Protein AF-A0A9D6DG42-F1 (afdb_monomer_lite)

Sequence (39 aa):
MLTVEEALAAILSRVAPLEAERVETLAALGRVLAEPIVS

Foldseek 3Di:
DDDPVRVVCVVVVPDDDDDDDDDDPVVCPPPDDPDDDDD

pLDDT: mean 96.58, std 2.74, range [84.06, 98.31]

Secondary structure (DSSP, 8-state):
---HHHHHHHHHTT-PPPPP----GGGGTTPPPSS----

Structure (mmCIF, N/CA/C/O backbone):
data_AF-A0A9D6DG42-F1
#
_entry.id   AF-A0A9D6DG42-F1
#
loop_
_atom_site.group_PDB
_atom_site.id
_atom_site.type_symbol
_atom_site.label_atom_id
_atom_site.label_alt_id
_atom_site.label_comp_id
_atom_site.label_asym_id
_atom_site.label_entity_id
_atom_site.label_seq_id
_atom_site.pdbx_PDB_ins_code
_atom_site.Cartn_x
_atom_site.Cartn_y
_atom_site.Cartn_z
_atom_site.occupancy
_atom_site.B_iso_or_equiv
_atom_site.auth_seq_id
_atom_site.auth_comp_id
_atom_site.auth_asym_id
_atom_site.auth_atom_id
_atom_site.pdbx_PDB_model_num
ATOM 1 N N . MET A 1 1 ? -16.807 9.063 22.882 1.00 84.06 1 MET A N 1
ATOM 2 C CA . MET A 1 1 ? -15.601 9.522 22.161 1.00 84.06 1 MET A CA 1
ATOM 3 C C . MET A 1 1 ? -15.010 8.318 21.465 1.00 84.06 1 MET A C 1
ATOM 5 O O . MET A 1 1 ? -15.022 7.268 22.090 1.00 84.06 1 MET A O 1
ATOM 9 N N . LEU A 1 2 ? -14.552 8.464 20.220 1.00 93.06 2 LEU A N 1
ATOM 10 C CA . LEU A 1 2 ? -13.783 7.413 19.551 1.00 93.06 2 LEU A CA 1
ATOM 11 C C . LEU A 1 2 ? -12.334 7.411 20.054 1.00 93.06 2 LEU A C 1
ATOM 13 O O . LEU A 1 2 ? -11.788 8.486 20.326 1.00 93.06 2 LEU A O 1
ATOM 17 N N . THR A 1 3 ? -11.709 6.239 20.127 1.00 98.25 3 THR A N 1
ATOM 18 C CA . THR A 1 3 ? -10.251 6.123 20.254 1.00 98.25 3 THR A CA 1
ATOM 19 C C . THR A 1 3 ? -9.565 6.343 18.902 1.00 98.25 3 THR A C 1
ATOM 21 O O . THR A 1 3 ? -10.204 6.359 17.844 1.00 98.25 3 THR A O 1
ATOM 24 N N . VAL A 1 4 ? -8.243 6.520 18.920 1.00 97.88 4 VAL A N 1
ATOM 25 C CA . VAL A 1 4 ? -7.455 6.653 17.685 1.00 97.88 4 VAL A CA 1
ATOM 26 C C . VAL A 1 4 ? -7.516 5.364 16.867 1.00 97.88 4 VAL A C 1
ATOM 28 O O . VAL A 1 4 ? -7.641 5.418 15.647 1.00 97.88 4 VAL A O 1
ATOM 31 N N . GLU A 1 5 ? -7.487 4.209 17.527 1.00 98.25 5 GLU A N 1
ATOM 32 C CA . GLU A 1 5 ? -7.554 2.888 16.903 1.00 98.25 5 GLU A CA 1
ATOM 33 C C . GLU A 1 5 ? -8.894 2.676 16.195 1.00 98.25 5 GLU A C 1
ATOM 35 O O . GLU A 1 5 ? -8.930 2.242 15.042 1.00 98.25 5 GLU A O 1
ATOM 40 N N . GLU A 1 6 ? -9.995 3.043 16.854 1.00 98.31 6 GLU A N 1
ATOM 41 C CA . GLU A 1 6 ? -11.337 2.970 16.276 1.00 98.31 6 GLU A CA 1
ATOM 42 C C . GLU A 1 6 ? -11.462 3.888 15.051 1.00 98.31 6 GLU A C 1
ATOM 44 O O . GLU A 1 6 ? -12.027 3.499 14.025 1.00 98.31 6 GLU A O 1
ATOM 49 N N . ALA A 1 7 ? -10.896 5.097 15.128 1.00 97.81 7 ALA A N 1
ATOM 50 C CA . ALA A 1 7 ? -10.930 6.054 14.029 1.00 97.81 7 ALA A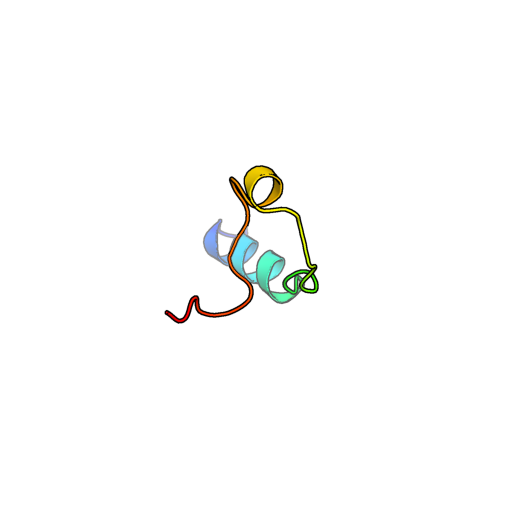 CA 1
ATOM 51 C C . ALA A 1 7 ? -10.083 5.570 12.844 1.00 97.81 7 ALA A C 1
ATOM 53 O O . ALA A 1 7 ? -10.532 5.626 11.697 1.00 97.81 7 ALA A O 1
ATOM 54 N N . LEU A 1 8 ? -8.887 5.043 13.115 1.00 97.88 8 LEU A N 1
ATOM 55 C CA . LEU A 1 8 ? -7.983 4.506 12.104 1.00 97.88 8 LEU A CA 1
ATOM 56 C C . LEU A 1 8 ? -8.618 3.326 11.362 1.00 97.88 8 LEU A C 1
ATOM 58 O O . LEU A 1 8 ? -8.631 3.315 10.131 1.00 97.88 8 LEU A O 1
ATOM 62 N N . ALA A 1 9 ? -9.198 2.370 12.090 1.00 97.44 9 ALA A N 1
ATOM 63 C CA . ALA A 1 9 ? -9.875 1.222 11.494 1.00 97.44 9 ALA A CA 1
ATOM 64 C C . ALA A 1 9 ? -11.055 1.657 10.611 1.00 97.44 9 ALA A C 1
ATOM 66 O O . ALA A 1 9 ? -11.207 1.181 9.484 1.00 97.44 9 ALA A O 1
ATOM 67 N N . ALA A 1 10 ? -11.858 2.617 11.080 1.00 97.50 10 ALA A N 1
ATOM 68 C CA . ALA A 1 10 ? -12.974 3.151 10.311 1.00 97.50 10 ALA A CA 1
ATOM 69 C C . ALA A 1 10 ? -12.511 3.836 9.013 1.00 97.50 10 ALA A C 1
ATOM 71 O O . ALA A 1 10 ? -13.156 3.668 7.974 1.00 97.50 10 ALA A O 1
ATOM 72 N N . ILE A 1 11 ? -11.407 4.582 9.038 1.00 97.38 11 ILE A N 1
ATOM 73 C CA . ILE A 1 11 ? -10.853 5.230 7.839 1.00 97.38 11 ILE A CA 1
ATOM 74 C C . ILE A 1 11 ? -10.336 4.176 6.859 1.00 97.38 11 ILE A C 1
ATOM 76 O O . ILE A 1 11 ? -10.764 4.149 5.705 1.00 97.38 11 ILE A O 1
ATOM 80 N N . LEU A 1 12 ? -9.470 3.273 7.322 1.00 97.38 12 LEU A N 1
ATOM 81 C CA . LEU A 1 12 ? -8.837 2.271 6.464 1.00 97.38 12 LEU A CA 1
ATOM 82 C C . LEU A 1 12 ? -9.847 1.280 5.869 1.00 97.38 12 LEU A C 1
ATOM 84 O O . LEU A 1 12 ? -9.640 0.810 4.758 1.00 97.38 12 LEU A O 1
ATOM 88 N N . SER A 1 13 ? -10.983 1.034 6.533 1.00 97.31 13 SER A N 1
ATOM 89 C CA . SER A 1 13 ? -12.056 0.172 6.003 1.00 97.31 13 SER A CA 1
ATOM 90 C C . SER A 1 13 ? -12.714 0.673 4.708 1.00 97.31 13 SER A C 1
ATOM 92 O O . SER A 1 13 ? -13.452 -0.074 4.070 1.00 97.31 13 SER A O 1
ATOM 94 N N . ARG A 1 14 ? -12.483 1.935 4.322 1.00 97.75 14 ARG A N 1
ATOM 95 C CA . ARG A 1 14 ? -13.112 2.582 3.158 1.00 97.75 14 ARG A CA 1
ATOM 96 C C . ARG A 1 14 ? -12.136 2.883 2.024 1.00 97.75 14 ARG A C 1
ATOM 98 O O . ARG A 1 14 ? -12.566 3.370 0.982 1.00 97.75 14 ARG A O 1
ATOM 105 N N . VAL A 1 15 ? -10.843 2.644 2.227 1.00 96.94 15 VAL A N 1
ATOM 106 C CA . VAL A 1 15 ? -9.794 2.998 1.268 1.00 96.94 15 VAL A CA 1
ATOM 107 C C . VAL A 1 15 ? -9.201 1.722 0.689 1.00 96.94 15 VAL A C 1
ATOM 109 O O . VAL A 1 15 ? -8.823 0.815 1.425 1.00 96.94 15 VAL A O 1
ATOM 112 N N . ALA A 1 16 ? -9.104 1.667 -0.636 1.00 95.81 16 ALA A N 1
ATOM 113 C CA . ALA A 1 16 ? -8.369 0.630 -1.346 1.00 95.81 16 ALA A CA 1
ATOM 114 C C . ALA A 1 16 ? -7.015 1.182 -1.827 1.00 95.81 16 ALA A C 1
ATOM 116 O O . ALA A 1 16 ? -6.901 2.392 -2.059 1.00 95.81 16 ALA A O 1
ATOM 117 N N . PRO A 1 17 ? -5.989 0.329 -1.997 1.00 95.38 17 PRO A N 1
ATOM 118 C CA . PRO A 1 17 ? -4.768 0.714 -2.696 1.00 95.38 17 PRO A CA 1
ATOM 119 C C . PRO A 1 17 ? -5.066 1.238 -4.107 1.00 95.38 17 PRO A C 1
ATOM 121 O O . PRO A 1 17 ? -6.032 0.816 -4.742 1.00 95.38 17 PRO A O 1
ATOM 124 N N . LEU A 1 18 ? -4.218 2.143 -4.599 1.00 96.12 18 LEU A N 1
ATOM 125 C CA . LEU A 1 18 ? -4.278 2.605 -5.986 1.00 96.12 18 LEU A CA 1
ATOM 126 C C . LEU A 1 18 ? -3.853 1.491 -6.951 1.00 96.12 18 LEU A C 1
ATOM 128 O O . LEU A 1 18 ? -3.114 0.578 -6.574 1.00 96.12 18 LEU A O 1
ATOM 132 N N . GLU A 1 19 ? -4.302 1.592 -8.201 1.00 96.94 19 GLU A N 1
ATOM 133 C CA . GLU A 1 19 ? -3.873 0.681 -9.261 1.00 96.94 19 GLU A CA 1
ATOM 134 C C . GLU A 1 19 ? -2.371 0.815 -9.546 1.00 96.94 19 GLU A C 1
ATOM 136 O O . GLU A 1 19 ? -1.756 1.864 -9.338 1.00 96.94 19 GLU A O 1
ATOM 141 N N . ALA A 1 20 ? -1.775 -0.277 -10.024 1.00 97.69 20 ALA A N 1
ATOM 142 C CA . ALA A 1 20 ? -0.371 -0.303 -10.394 1.00 97.69 20 ALA A CA 1
ATOM 143 C C . ALA A 1 20 ? -0.130 0.457 -11.704 1.00 97.69 20 ALA A C 1
ATOM 145 O O . ALA A 1 20 ? -0.921 0.380 -12.642 1.00 97.69 20 ALA A O 1
ATOM 146 N N . GLU A 1 21 ? 1.024 1.113 -11.801 1.00 97.56 21 GLU A N 1
ATOM 147 C CA . GLU A 1 21 ? 1.490 1.738 -13.035 1.00 97.56 21 GLU A CA 1
ATOM 148 C C . GLU A 1 21 ? 2.939 1.357 -13.344 1.00 97.56 21 GLU A C 1
ATOM 150 O O . GLU A 1 21 ? 3.715 0.976 -12.463 1.00 97.56 21 GLU A O 1
ATOM 155 N N . ARG A 1 22 ? 3.307 1.459 -14.622 1.00 97.62 22 ARG A N 1
ATOM 156 C CA . ARG A 1 22 ? 4.686 1.290 -15.082 1.00 97.62 22 ARG A CA 1
ATOM 157 C C . ARG A 1 22 ? 5.366 2.652 -15.091 1.00 97.62 22 ARG A C 1
ATOM 159 O O . ARG A 1 22 ? 4.846 3.597 -15.673 1.00 97.62 22 ARG A O 1
ATOM 166 N N . VAL A 1 23 ? 6.532 2.733 -14.462 1.00 97.06 23 VAL A N 1
ATOM 167 C CA . VAL A 1 23 ? 7.328 3.960 -14.365 1.00 97.06 23 VAL A CA 1
ATOM 168 C C . VAL A 1 23 ? 8.784 3.675 -14.703 1.00 97.06 23 VAL A C 1
ATOM 170 O O . VAL A 1 23 ? 9.257 2.549 -14.551 1.00 97.06 23 VAL A O 1
ATOM 173 N N . GLU A 1 24 ? 9.498 4.715 -15.122 1.00 97.94 24 GLU A N 1
ATOM 174 C CA . GLU A 1 24 ? 10.949 4.671 -15.296 1.00 97.94 24 GLU A CA 1
ATOM 175 C C . GLU A 1 24 ? 11.669 4.431 -13.961 1.00 97.94 24 GLU A C 1
ATOM 177 O O . GLU A 1 24 ? 11.211 4.866 -12.901 1.00 97.94 24 GLU A O 1
ATOM 182 N N . THR A 1 25 ? 12.841 3.795 -14.004 1.00 96.56 25 THR A N 1
ATOM 183 C CA . THR A 1 25 ? 13.561 3.319 -12.808 1.00 96.56 25 THR A CA 1
ATOM 184 C C . THR A 1 25 ? 13.804 4.406 -11.761 1.00 96.56 25 THR A C 1
ATOM 186 O O . THR A 1 25 ? 13.567 4.188 -10.576 1.00 96.56 25 THR A O 1
ATOM 189 N N . LEU A 1 26 ? 14.246 5.598 -12.169 1.00 97.88 26 LEU A N 1
ATOM 190 C CA . LEU A 1 26 ? 14.497 6.689 -11.217 1.00 97.88 26 LEU A CA 1
ATOM 191 C C . LEU A 1 26 ? 13.201 7.272 -10.636 1.00 97.88 26 LEU A C 1
ATOM 193 O O . LEU A 1 26 ? 13.201 7.752 -9.506 1.00 97.88 26 LEU A O 1
ATOM 197 N N . ALA A 1 27 ? 12.089 7.184 -11.369 1.00 97.56 27 ALA A N 1
ATOM 198 C CA . ALA A 1 27 ? 10.775 7.609 -10.893 1.00 97.56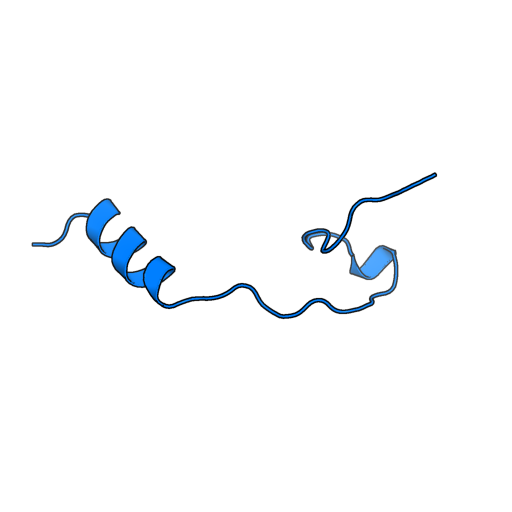 27 ALA A CA 1
ATOM 199 C C . ALA A 1 27 ? 10.144 6.606 -9.907 1.00 97.56 27 ALA A C 1
ATOM 201 O O . ALA A 1 27 ? 9.169 6.947 -9.235 1.00 97.56 27 ALA A O 1
ATOM 202 N N . ALA A 1 28 ? 10.700 5.392 -9.791 1.00 97.56 28 ALA A N 1
ATOM 203 C CA . ALA A 1 28 ? 10.281 4.385 -8.818 1.00 97.56 28 ALA A CA 1
ATOM 204 C C . ALA A 1 28 ? 10.708 4.715 -7.372 1.00 97.56 28 ALA A C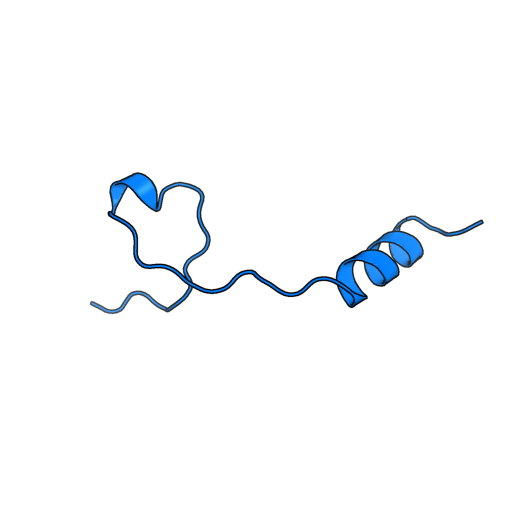 1
ATOM 206 O O . ALA A 1 28 ? 10.164 4.142 -6.426 1.00 97.56 28 ALA A O 1
ATOM 207 N N . LEU A 1 29 ? 11.662 5.634 -7.173 1.00 97.56 29 LEU A N 1
ATOM 208 C CA . LEU A 1 29 ? 12.166 5.994 -5.846 1.00 97.56 29 LEU A CA 1
ATOM 209 C C . LEU A 1 29 ? 11.039 6.538 -4.948 1.00 97.56 29 LEU A C 1
ATOM 211 O O . LEU A 1 29 ? 10.373 7.511 -5.288 1.00 97.56 29 LEU A O 1
ATOM 215 N N . GLY A 1 30 ? 10.845 5.914 -3.781 1.00 97.19 30 GLY A N 1
ATOM 216 C CA . GLY A 1 30 ? 9.797 6.287 -2.819 1.00 97.19 30 GLY A CA 1
ATOM 217 C C . GLY A 1 30 ? 8.418 5.680 -3.101 1.00 97.19 30 GLY A C 1
ATOM 218 O O . GLY A 1 30 ? 7.471 5.965 -2.369 1.00 97.19 30 GLY A O 1
ATOM 219 N N . ARG A 1 31 ? 8.291 4.834 -4.129 1.00 97.19 31 ARG A N 1
ATOM 220 C CA . ARG A 1 31 ? 7.066 4.086 -4.440 1.00 97.19 31 ARG A CA 1
ATOM 221 C C . ARG A 1 31 ? 7.124 2.667 -3.872 1.00 97.19 31 ARG A C 1
ATOM 223 O O . ARG A 1 31 ? 8.190 2.149 -3.548 1.00 97.19 31 ARG A O 1
ATOM 230 N N . VAL A 1 32 ? 5.958 2.036 -3.765 1.00 97.19 32 VAL A N 1
ATOM 231 C CA . VAL A 1 32 ? 5.824 0.632 -3.354 1.00 97.19 32 VAL A CA 1
ATOM 232 C C . VAL A 1 32 ? 5.843 -0.258 -4.595 1.00 97.19 32 VAL A C 1
ATOM 234 O O . VAL A 1 32 ? 5.187 0.054 -5.588 1.00 97.19 32 VAL A O 1
ATOM 237 N N . LEU A 1 33 ? 6.593 -1.362 -4.543 1.00 97.00 33 LEU A N 1
ATOM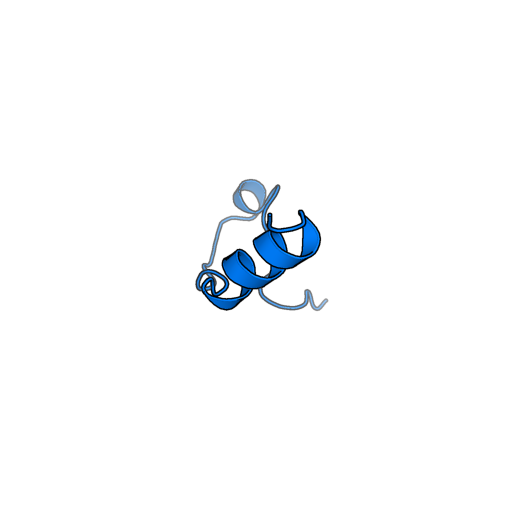 238 C CA . LEU A 1 33 ? 6.622 -2.345 -5.625 1.00 97.00 33 LEU A CA 1
ATOM 239 C C . LEU A 1 33 ? 5.264 -3.043 -5.747 1.00 97.00 33 LEU A C 1
ATOM 241 O O . LEU A 1 33 ? 4.773 -3.627 -4.783 1.00 97.00 33 LEU A O 1
ATOM 245 N N . ALA A 1 34 ? 4.684 -2.998 -6.946 1.00 97.44 34 ALA A N 1
ATOM 246 C CA . ALA A 1 34 ? 3.426 -3.676 -7.250 1.00 97.44 34 ALA A CA 1
ATOM 247 C C . ALA A 1 34 ? 3.599 -5.187 -7.497 1.00 97.44 34 ALA A C 1
ATOM 249 O O . ALA A 1 34 ? 2.633 -5.939 -7.415 1.00 97.44 34 ALA A O 1
ATOM 250 N N . GLU A 1 35 ? 4.820 -5.633 -7.799 1.00 96.44 35 GLU A N 1
ATOM 251 C CA . GLU A 1 35 ? 5.150 -7.026 -8.099 1.00 96.44 35 GLU A CA 1
A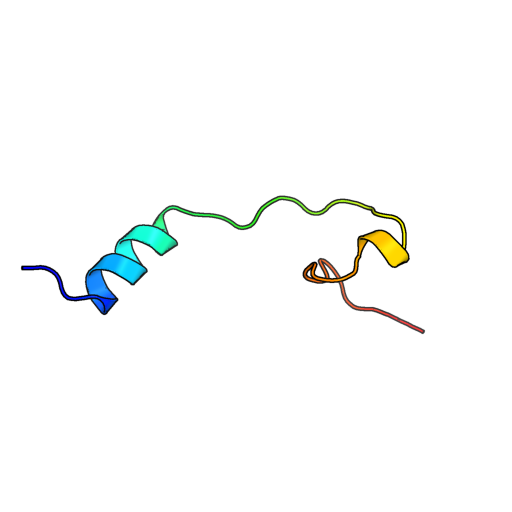TOM 252 C C . GLU A 1 35 ? 6.579 -7.372 -7.630 1.00 96.44 35 GLU A C 1
ATOM 254 O O . GLU A 1 35 ? 7.398 -6.464 -7.441 1.00 96.44 35 GLU A O 1
ATOM 259 N N . PRO A 1 36 ? 6.903 -8.662 -7.415 1.00 97.44 36 PRO A N 1
ATOM 260 C CA . PRO A 1 36 ? 8.249 -9.090 -7.042 1.00 97.44 36 PRO A CA 1
ATOM 261 C C . PRO A 1 36 ? 9.284 -8.804 -8.137 1.00 97.44 36 PRO A C 1
ATOM 263 O O . PRO A 1 36 ? 8.998 -8.937 -9.324 1.00 97.44 36 PRO A O 1
ATOM 266 N N . ILE A 1 37 ? 10.520 -8.504 -7.733 1.00 95.81 37 ILE A N 1
ATOM 267 C CA . ILE A 1 37 ? 11.657 -8.412 -8.655 1.00 95.81 37 ILE A CA 1
ATOM 268 C C . ILE A 1 37 ? 12.287 -9.798 -8.809 1.00 95.81 37 ILE A C 1
ATOM 270 O O . ILE A 1 37 ? 12.669 -10.421 -7.817 1.00 95.81 37 ILE A O 1
ATOM 274 N N . VAL A 1 38 ? 12.401 -10.267 -10.049 1.00 97.19 38 VAL A N 1
ATOM 275 C CA . VAL A 1 38 ? 13.061 -11.528 -10.421 1.00 97.19 38 VAL A CA 1
ATOM 276 C C . VAL A 1 38 ? 14.369 -11.234 -11.165 1.00 97.19 38 VAL A C 1
ATOM 278 O O . VAL A 1 38 ? 14.473 -10.197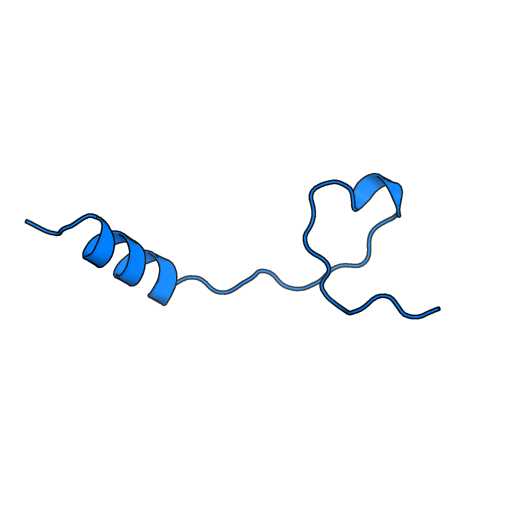 -11.821 1.00 97.19 38 VAL A O 1
ATOM 281 N N . SER A 1 39 ? 15.365 -12.117 -11.026 1.00 87.19 39 SER A N 1
ATOM 282 C CA . SER A 1 39 ? 16.677 -12.018 -11.691 1.00 87.19 39 SER A CA 1
ATOM 283 C C . SER A 1 39 ? 16.750 -12.847 -12.964 1.00 87.19 39 SER A C 1
ATOM 285 O O . SER A 1 39 ? 16.030 -13.866 -13.047 1.00 87.19 39 SER A O 1
#

Radius of gyration: 15.92 Å; chains: 1; bounding box: 32×22×38 Å